Protein AF-A0A377CX48-F1 (afdb_monomer_lite)

Organism: Escherichia coli (NCBI:txid562)

Foldseek 3Di:
DDDPPDPD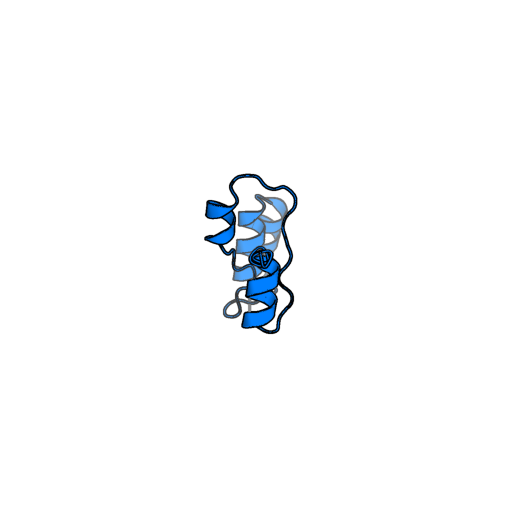QLQVVVCVVVVHRRDDDDDDPPRVVVSVDDDDPDDPVAHCPHLVNQCVVCVVVVPPVSNVVSVPDDDD

Sequence (76 aa):
MPTRALPPSVPRQLSRLTGTHVPAGTGTEAASLRDSLCLLQKSYRFGSDSGIGQLAAAINRGDKTAVKTVFQQDFT

pLDDT: mean 86.13, std 12.41, range [41.19, 97.38]

Structure (mmCIF, N/CA/C/O backbone):
data_AF-A0A377CX48-F1
#
_entry.id   AF-A0A377CX48-F1
#
loop_
_atom_site.group_PDB
_atom_site.id
_atom_site.type_symbol
_atom_site.label_atom_id
_atom_site.label_alt_id
_atom_site.label_comp_id
_atom_site.label_asym_id
_atom_site.label_entity_id
_atom_site.label_seq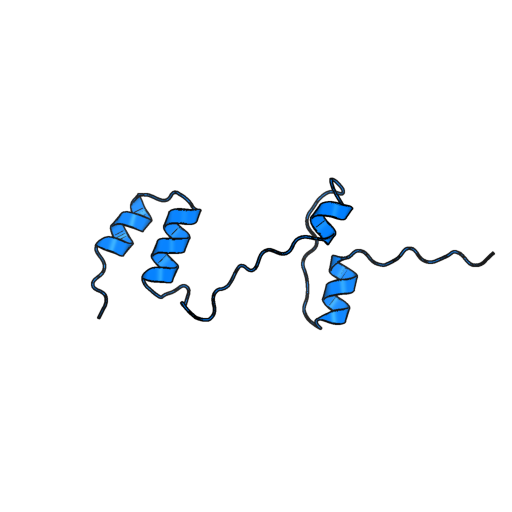_id
_atom_site.pdbx_PDB_ins_code
_atom_site.Cartn_x
_atom_site.Cartn_y
_atom_site.Cartn_z
_atom_site.occupancy
_atom_site.B_iso_or_equiv
_atom_site.auth_seq_id
_atom_site.auth_comp_id
_atom_site.auth_asym_id
_atom_site.auth_atom_id
_atom_site.pdbx_PDB_model_num
ATOM 1 N N . MET A 1 1 ? 23.563 -8.827 -41.364 1.00 41.19 1 MET A N 1
ATOM 2 C CA . MET A 1 1 ? 23.757 -8.975 -39.905 1.00 41.19 1 MET A CA 1
ATOM 3 C C . MET A 1 1 ? 22.392 -8.868 -39.245 1.00 41.19 1 MET A C 1
ATOM 5 O O . MET A 1 1 ? 21.778 -7.822 -39.418 1.00 41.19 1 MET A O 1
ATOM 9 N N . PRO A 1 2 ? 21.850 -9.916 -38.600 1.00 49.94 2 PRO A N 1
ATOM 10 C CA . PRO A 1 2 ? 20.533 -9.820 -37.988 1.00 49.94 2 PRO A CA 1
ATOM 11 C C . PRO A 1 2 ? 20.628 -8.903 -36.766 1.00 49.94 2 PRO A C 1
ATOM 13 O O . PRO A 1 2 ? 21.442 -9.118 -35.868 1.00 49.94 2 PRO A O 1
ATOM 16 N N . THR A 1 3 ? 19.822 -7.848 -36.760 1.00 48.41 3 THR A N 1
ATOM 17 C CA . THR A 1 3 ? 19.677 -6.920 -35.641 1.00 48.41 3 THR A CA 1
ATOM 18 C C . THR A 1 3 ? 19.188 -7.714 -34.433 1.00 48.41 3 THR A C 1
ATOM 20 O O . THR A 1 3 ? 18.050 -8.181 -34.419 1.00 48.41 3 THR A O 1
ATOM 23 N N . ARG A 1 4 ? 20.047 -7.931 -33.429 1.00 50.50 4 ARG A N 1
ATOM 24 C CA . ARG A 1 4 ? 19.630 -8.571 -32.177 1.00 50.50 4 ARG A CA 1
ATOM 25 C C . ARG A 1 4 ? 18.568 -7.677 -31.545 1.00 50.50 4 ARG A C 1
ATOM 27 O O . ARG A 1 4 ? 18.882 -6.570 -31.116 1.00 50.50 4 ARG A O 1
ATOM 34 N N . ALA A 1 5 ? 17.316 -8.133 -31.554 1.00 59.47 5 ALA A N 1
ATOM 35 C CA . ALA A 1 5 ? 16.215 -7.416 -30.930 1.00 59.47 5 ALA A CA 1
ATOM 36 C C . ALA A 1 5 ? 16.588 -7.131 -29.470 1.00 59.47 5 ALA A C 1
ATOM 38 O O . ALA A 1 5 ? 17.023 -8.040 -28.756 1.00 59.47 5 ALA A O 1
ATOM 39 N N . LEU A 1 6 ? 16.470 -5.870 -29.044 1.00 55.84 6 LEU A N 1
ATOM 40 C CA . LEU A 1 6 ? 16.665 -5.527 -27.640 1.00 55.84 6 LEU A CA 1
ATOM 41 C C . LEU A 1 6 ? 15.699 -6.374 -26.795 1.00 55.84 6 LEU A C 1
ATOM 43 O O . LEU A 1 6 ? 14.532 -6.519 -27.186 1.00 55.84 6 LEU A O 1
ATOM 47 N N . PRO A 1 7 ? 16.145 -6.921 -25.650 1.00 64.31 7 PRO A N 1
ATOM 48 C CA . PRO A 1 7 ? 15.238 -7.602 -24.745 1.00 64.31 7 PRO A CA 1
ATOM 49 C C . PRO A 1 7 ? 14.102 -6.641 -24.358 1.00 64.31 7 PRO A C 1
ATOM 51 O O . PRO A 1 7 ? 14.312 -5.428 -24.243 1.00 64.31 7 PRO A O 1
ATOM 54 N N . PRO A 1 8 ? 12.869 -7.147 -24.217 1.00 68.56 8 PRO A N 1
ATOM 55 C CA . PRO A 1 8 ? 11.754 -6.306 -23.818 1.00 68.56 8 PRO A CA 1
ATOM 56 C C . PRO A 1 8 ? 12.024 -5.665 -22.455 1.00 68.56 8 PRO A C 1
ATOM 58 O O . PRO A 1 8 ? 12.705 -6.251 -21.624 1.00 68.56 8 PRO A O 1
ATOM 61 N N . SER A 1 9 ? 11.458 -4.480 -22.202 1.00 84.31 9 SER A N 1
ATOM 62 C CA . SER A 1 9 ? 11.547 -3.884 -20.868 1.00 84.31 9 SER A CA 1
ATOM 63 C C . SER A 1 9 ? 10.978 -4.848 -19.825 1.00 84.31 9 SER A C 1
ATOM 65 O O . SER A 1 9 ? 10.002 -5.554 -20.103 1.00 84.31 9 SER A O 1
ATOM 67 N N . VAL A 1 10 ? 11.553 -4.863 -18.624 1.00 89.50 10 VAL A N 1
ATOM 68 C CA . VAL A 1 10 ? 11.155 -5.791 -17.555 1.00 89.50 10 VAL A CA 1
ATOM 69 C C . VAL A 1 10 ? 9.651 -5.761 -17.252 1.00 89.50 10 VAL A C 1
ATOM 71 O O . VAL A 1 10 ? 9.064 -6.839 -17.206 1.00 89.50 10 VAL A O 1
ATOM 74 N N . PRO A 1 11 ? 8.952 -4.607 -17.206 1.00 91.19 11 PRO A N 1
ATOM 75 C CA . PRO A 1 11 ? 7.491 -4.592 -17.070 1.00 91.19 11 PRO A CA 1
ATOM 76 C C . PRO A 1 11 ? 6.759 -5.361 -18.183 1.00 91.19 11 PRO A C 1
ATOM 78 O O . PRO A 1 11 ? 5.810 -6.099 -17.915 1.00 91.19 11 PRO A O 1
ATOM 81 N N . ARG A 1 12 ? 7.225 -5.265 -19.440 1.00 91.25 12 ARG A N 1
ATOM 82 C CA . ARG A 1 12 ? 6.660 -6.022 -20.576 1.00 91.25 12 ARG A CA 1
ATOM 83 C C . ARG A 1 12 ? 6.980 -7.512 -20.504 1.00 91.25 12 ARG A C 1
ATOM 85 O O . ARG A 1 12 ? 6.217 -8.324 -21.026 1.00 91.25 12 ARG A O 1
ATOM 92 N N . GLN A 1 13 ? 8.127 -7.880 -19.942 1.00 92.69 13 GLN A N 1
ATOM 93 C CA . GLN A 1 13 ? 8.474 -9.280 -19.723 1.00 92.69 13 GLN A CA 1
ATOM 94 C C . GLN A 1 13 ? 7.622 -9.875 -18.601 1.00 92.69 13 GLN A C 1
ATOM 96 O O . GLN A 1 13 ? 6.979 -10.898 -18.818 1.00 92.69 13 GLN A O 1
ATOM 101 N N . LEU A 1 14 ? 7.550 -9.199 -17.453 1.00 93.88 14 LEU A N 1
ATOM 102 C CA . LEU A 1 14 ? 6.730 -9.613 -16.318 1.00 93.88 14 LEU A CA 1
ATOM 103 C C . LEU A 1 14 ? 5.263 -9.743 -16.721 1.00 93.88 14 LEU A C 1
ATOM 105 O O . LEU A 1 14 ? 4.677 -10.784 -16.462 1.00 93.88 14 LEU A O 1
ATOM 109 N N . SER A 1 15 ? 4.717 -8.775 -17.465 1.00 94.94 15 SER A N 1
ATOM 110 C CA . SER A 1 15 ? 3.315 -8.842 -17.902 1.00 94.94 15 SER A CA 1
ATOM 111 C C . SER A 1 15 ? 3.004 -10.071 -18.758 1.00 94.94 15 SER A C 1
ATOM 113 O O . SER A 1 15 ? 1.922 -10.646 -18.671 1.00 94.94 15 SER A O 1
ATOM 115 N N . ARG A 1 16 ? 3.963 -10.492 -19.593 1.00 94.75 16 ARG A N 1
ATOM 116 C CA . ARG A 1 16 ? 3.833 -11.713 -20.396 1.00 94.75 16 ARG A CA 1
ATOM 117 C C . ARG A 1 16 ? 3.925 -12.977 -19.553 1.00 94.75 16 ARG A C 1
ATOM 119 O O . ARG A 1 16 ? 3.199 -13.921 -19.829 1.00 94.75 16 ARG A O 1
ATOM 126 N N . LEU A 1 17 ? 4.807 -12.997 -18.556 1.00 95.75 17 LEU A N 1
ATOM 127 C CA . LEU A 1 17 ? 5.008 -14.158 -17.689 1.00 95.75 17 LEU A CA 1
ATOM 128 C C . LEU A 1 17 ? 3.850 -14.361 -16.707 1.00 95.75 17 LEU A C 1
ATOM 130 O O . LEU A 1 17 ? 3.464 -15.497 -16.453 1.00 95.75 17 LEU A O 1
ATOM 134 N N . THR A 1 18 ? 3.295 -13.281 -16.157 1.00 94.56 18 THR A N 1
ATOM 135 C CA . THR A 1 18 ? 2.214 -13.352 -15.164 1.00 94.56 18 THR A CA 1
ATOM 136 C C . THR A 1 18 ? 0.824 -13.372 -15.794 1.00 94.56 18 THR A C 1
ATOM 138 O O . THR A 1 18 ? -0.147 -13.660 -15.101 1.00 94.56 18 THR A O 1
ATOM 141 N N . GLY A 1 19 ? 0.703 -13.017 -17.079 1.00 96.38 19 GLY A N 1
ATOM 142 C CA . GLY A 1 19 ? -0.589 -12.816 -17.741 1.00 96.38 19 GLY A CA 1
ATOM 143 C C . GLY A 1 19 ? -1.368 -11.608 -17.207 1.00 96.38 19 GLY A C 1
ATOM 144 O O . GLY A 1 19 ? -2.547 -11.449 -17.515 1.00 96.38 19 GLY A O 1
ATOM 145 N N . THR A 1 20 ? -0.731 -10.753 -16.404 1.00 93.81 20 THR A N 1
ATOM 146 C CA . THR A 1 20 ? -1.339 -9.568 -15.789 1.00 93.81 20 THR A CA 1
ATOM 147 C C . THR A 1 20 ? -0.565 -8.321 -16.183 1.00 93.81 20 THR A C 1
ATOM 149 O O . THR A 1 20 ? 0.649 -8.354 -16.336 1.00 93.81 20 THR A O 1
ATOM 152 N N . HIS A 1 21 ? -1.246 -7.191 -16.359 1.00 93.88 21 HIS A N 1
ATOM 153 C CA . HIS A 1 21 ? -0.566 -5.945 -16.705 1.00 93.88 21 HIS A CA 1
ATOM 154 C C . HIS A 1 21 ? 0.306 -5.446 -15.538 1.00 93.88 21 HIS A C 1
ATOM 156 O O . HIS A 1 21 ? -0.210 -5.126 -14.466 1.00 93.88 21 HIS A O 1
ATOM 162 N N . VAL A 1 22 ? 1.616 -5.331 -15.770 1.00 92.75 22 VAL A N 1
ATOM 163 C CA . VAL A 1 22 ? 2.587 -4.755 -14.830 1.00 92.75 22 VAL A CA 1
ATOM 164 C C . VAL A 1 22 ? 2.950 -3.339 -15.292 1.00 92.75 22 VAL A C 1
ATOM 166 O O . VAL A 1 22 ? 3.535 -3.184 -16.368 1.00 92.75 22 VAL A O 1
ATOM 169 N N . PRO A 1 23 ? 2.626 -2.292 -14.511 1.00 90.88 23 PRO A N 1
ATOM 170 C CA . PRO A 1 23 ? 2.887 -0.914 -14.906 1.00 90.88 23 PRO A CA 1
ATOM 171 C C . PRO A 1 23 ? 4.392 -0.623 -14.964 1.00 90.88 23 PRO A C 1
ATOM 173 O O . PRO A 1 23 ? 5.163 -1.049 -14.105 1.00 90.88 23 PRO A O 1
ATOM 176 N N . ALA A 1 24 ? 4.810 0.146 -15.969 1.00 87.94 24 ALA A N 1
ATOM 177 C CA . ALA A 1 24 ? 6.168 0.668 -16.052 1.00 87.94 24 ALA A CA 1
ATOM 178 C C . ALA A 1 24 ? 6.269 1.996 -15.286 1.00 87.94 24 ALA A C 1
ATOM 180 O O . ALA A 1 24 ? 5.471 2.904 -15.509 1.00 87.94 24 ALA A O 1
ATOM 181 N N . GLY A 1 25 ? 7.260 2.122 -14.400 1.00 84.31 25 GLY A N 1
ATOM 182 C CA . GLY A 1 25 ? 7.563 3.401 -13.752 1.00 84.31 25 GLY A CA 1
ATOM 183 C C . GLY A 1 25 ? 8.206 4.399 -14.722 1.00 84.31 25 GLY A C 1
ATOM 184 O O . GLY A 1 25 ? 8.875 3.998 -15.675 1.00 84.31 25 GLY A O 1
ATOM 185 N N . THR A 1 26 ? 8.050 5.694 -14.458 1.00 84.88 26 THR A N 1
ATOM 186 C CA . THR A 1 26 ? 8.653 6.775 -15.254 1.00 84.88 26 THR A CA 1
ATOM 187 C C . THR A 1 26 ? 10.175 6.842 -15.072 1.00 84.88 26 THR A C 1
ATOM 189 O O . THR A 1 26 ? 10.691 6.514 -14.006 1.00 84.88 26 THR A O 1
ATOM 192 N N . GLY A 1 27 ? 10.898 7.289 -16.104 1.00 82.56 27 GLY A N 1
ATOM 193 C CA . GLY A 1 27 ? 12.355 7.474 -16.069 1.00 82.56 27 GLY A CA 1
ATOM 194 C C . GLY A 1 27 ? 13.171 6.192 -16.282 1.00 82.56 27 GLY A C 1
ATOM 195 O O . GLY A 1 27 ? 12.644 5.079 -16.250 1.00 82.56 27 GLY A O 1
ATOM 196 N N . THR A 1 28 ? 14.478 6.349 -16.502 1.00 80.81 28 THR A N 1
ATOM 197 C CA . THR A 1 28 ? 15.429 5.258 -16.816 1.00 80.81 28 THR A CA 1
ATOM 198 C C . THR A 1 28 ? 16.518 5.074 -15.758 1.00 80.81 28 THR A C 1
ATOM 200 O O . THR A 1 28 ? 17.412 4.247 -15.923 1.00 80.81 28 THR A O 1
ATOM 203 N N . GLU A 1 29 ? 16.460 5.843 -14.673 1.00 87.25 29 GLU A N 1
ATOM 204 C CA . GLU A 1 29 ? 17.447 5.790 -13.597 1.00 87.25 29 GLU A CA 1
ATOM 205 C C . GLU A 1 29 ? 17.418 4.442 -12.876 1.00 87.25 29 GLU A C 1
ATOM 207 O O . GLU A 1 29 ? 16.353 3.839 -12.717 1.00 87.25 29 GLU A O 1
ATOM 212 N N . ALA A 1 30 ? 18.599 3.984 -12.445 1.00 85.19 30 ALA A N 1
ATOM 213 C CA . ALA A 1 30 ? 18.800 2.770 -11.653 1.00 85.19 30 ALA A CA 1
ATOM 214 C C . ALA A 1 30 ? 18.068 1.521 -12.196 1.00 85.19 30 ALA A C 1
ATOM 216 O O . ALA A 1 30 ? 17.530 0.732 -11.419 1.00 85.19 30 ALA A O 1
ATOM 217 N N . ALA A 1 31 ? 18.051 1.336 -13.524 1.00 84.00 31 ALA A N 1
ATOM 218 C CA . ALA A 1 31 ? 17.297 0.274 -14.200 1.00 84.00 31 ALA A CA 1
ATOM 219 C C . ALA A 1 31 ? 17.520 -1.117 -13.579 1.00 84.00 31 ALA A C 1
ATOM 221 O O . ALA A 1 31 ? 16.559 -1.747 -13.152 1.00 84.00 31 ALA A O 1
ATOM 222 N N . SER A 1 32 ? 18.776 -1.544 -13.398 1.00 86.31 32 SER A N 1
ATOM 223 C CA . SER A 1 32 ? 19.092 -2.861 -12.824 1.00 86.31 32 SER A CA 1
ATOM 224 C C . SER A 1 32 ? 18.548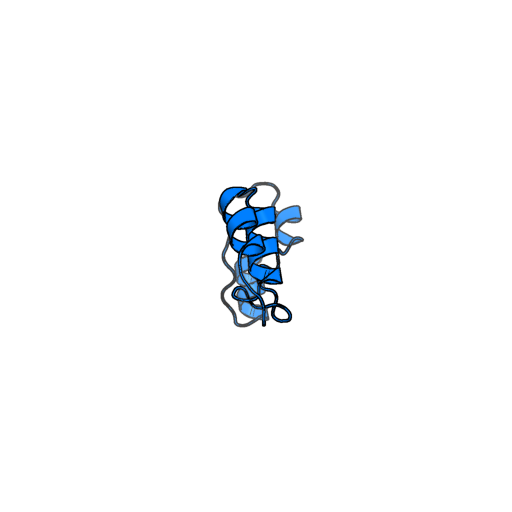 -3.062 -11.403 1.00 86.31 32 SER A C 1
ATOM 226 O O . SER A 1 32 ? 18.144 -4.168 -11.045 1.00 86.31 32 SER A O 1
ATOM 228 N N . LEU A 1 33 ? 18.523 -2.000 -10.586 1.00 89.00 33 LEU A N 1
ATOM 229 C CA . LEU A 1 33 ? 17.983 -2.060 -9.226 1.00 89.00 33 LEU A CA 1
ATOM 230 C C . LEU A 1 33 ? 16.455 -2.131 -9.254 1.00 89.00 33 LEU A C 1
ATOM 232 O O . LEU A 1 33 ? 15.865 -2.961 -8.571 1.00 89.00 33 LEU A O 1
ATOM 236 N N . ARG A 1 34 ? 15.812 -1.292 -10.071 1.00 88.94 34 ARG A N 1
ATOM 237 C CA . ARG A 1 34 ? 14.349 -1.266 -10.218 1.00 88.94 34 ARG A CA 1
ATOM 238 C C . ARG A 1 34 ? 13.805 -2.583 -10.755 1.00 88.94 34 ARG A C 1
ATOM 240 O O . ARG A 1 34 ?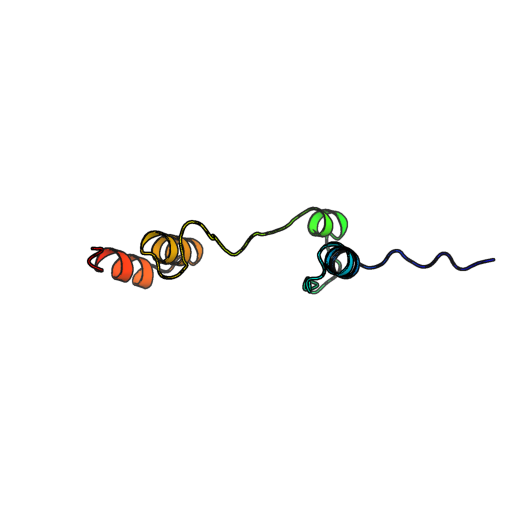 12.782 -3.050 -10.274 1.00 88.94 34 ARG A O 1
ATOM 247 N N . ASP A 1 35 ? 14.516 -3.184 -11.700 1.00 88.75 35 ASP A N 1
ATOM 248 C CA . ASP A 1 35 ? 14.157 -4.465 -12.307 1.00 88.75 35 ASP A CA 1
ATOM 249 C C . ASP A 1 35 ? 14.255 -5.640 -11.316 1.00 88.75 35 ASP A C 1
ATOM 251 O O . ASP A 1 35 ? 13.639 -6.682 -11.532 1.00 88.75 35 ASP A O 1
ATOM 255 N N . SER A 1 36 ? 14.990 -5.459 -10.213 1.00 90.19 36 SER A N 1
ATOM 256 C CA . SER A 1 36 ? 15.193 -6.464 -9.160 1.00 90.19 36 SER A CA 1
ATOM 257 C C . SER A 1 36 ? 14.305 -6.252 -7.926 1.00 90.19 36 SER A C 1
ATOM 259 O O . SER A 1 36 ? 14.414 -7.005 -6.958 1.00 90.19 36 SER A O 1
ATOM 261 N N . LEU A 1 37 ? 13.437 -5.235 -7.924 1.00 90.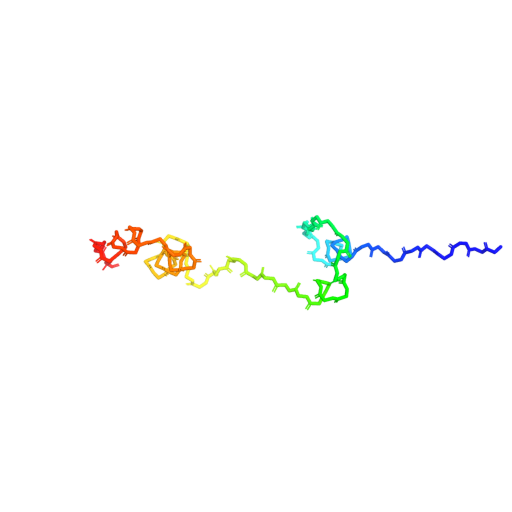38 37 LEU A N 1
ATOM 262 C CA . LEU A 1 37 ? 12.581 -4.889 -6.790 1.00 90.38 37 LEU A CA 1
ATOM 263 C C . LEU A 1 37 ? 11.099 -5.000 -7.158 1.00 90.38 37 LEU A C 1
ATOM 265 O O . LEU A 1 37 ? 10.665 -4.606 -8.236 1.00 90.38 37 LEU A O 1
ATOM 269 N N . CYS A 1 38 ? 10.295 -5.488 -6.216 1.00 91.50 38 CYS A N 1
ATOM 270 C CA . CYS A 1 38 ? 8.843 -5.526 -6.335 1.00 91.50 38 CYS A CA 1
ATOM 271 C C . CYS A 1 38 ? 8.206 -5.123 -5.002 1.00 91.50 38 CYS A C 1
ATOM 273 O O . CYS A 1 38 ? 8.601 -5.626 -3.951 1.00 91.50 38 CYS A O 1
ATOM 275 N N . LEU A 1 39 ? 7.213 -4.228 -5.044 1.00 90.88 39 LEU A N 1
ATOM 276 C CA . LEU A 1 39 ? 6.438 -3.826 -3.871 1.00 90.88 39 LEU A CA 1
ATOM 277 C C . LEU A 1 39 ? 5.038 -4.445 -3.931 1.00 90.88 39 LEU A C 1
ATOM 279 O O . LEU A 1 39 ? 4.221 -4.080 -4.778 1.00 90.88 39 LEU A O 1
ATOM 283 N N . LEU A 1 40 ? 4.744 -5.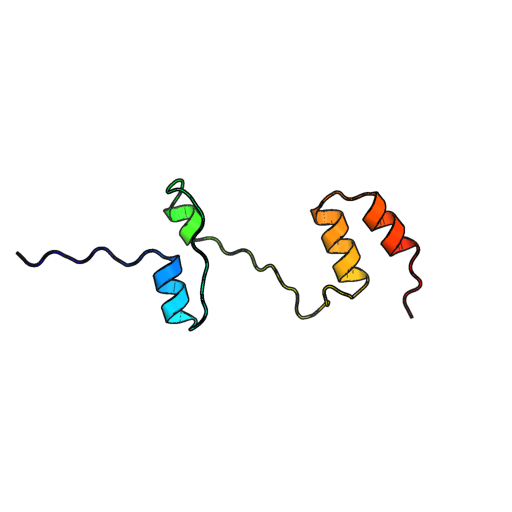354 -3.002 1.00 91.00 40 LEU A N 1
ATOM 284 C CA . LEU A 1 40 ? 3.415 -5.944 -2.851 1.00 91.00 40 LEU A CA 1
ATOM 285 C C . LEU A 1 40 ? 2.507 -4.982 -2.076 1.00 91.00 40 LEU A C 1
ATOM 287 O O . LEU A 1 40 ? 2.720 -4.730 -0.894 1.00 91.00 40 LEU A O 1
ATOM 291 N N . GLN A 1 41 ? 1.489 -4.439 -2.746 1.00 88.69 41 GLN A N 1
ATOM 292 C CA . GLN A 1 41 ? 0.635 -3.383 -2.181 1.00 88.69 41 GLN A CA 1
ATOM 293 C C . GLN A 1 41 ? -0.613 -3.902 -1.453 1.00 88.69 41 GLN A C 1
ATOM 295 O O . GLN A 1 41 ? -1.252 -3.149 -0.719 1.00 88.69 41 GLN A O 1
ATOM 300 N N . LYS A 1 42 ? -0.995 -5.168 -1.661 1.00 86.00 42 LYS A N 1
ATOM 301 C CA . LYS A 1 42 ? -2.218 -5.743 -1.090 1.00 86.00 42 LYS A CA 1
ATOM 302 C C . LYS A 1 42 ? -1.891 -6.881 -0.131 1.00 86.00 42 LYS A C 1
ATOM 304 O O . LYS A 1 42 ? -1.263 -7.862 -0.514 1.00 86.00 42 LYS A O 1
ATOM 309 N N . SER A 1 43 ? -2.395 -6.765 1.095 1.00 87.94 43 SER A N 1
ATOM 310 C CA . SER A 1 43 ? -2.524 -7.891 2.018 1.00 87.94 43 SER A CA 1
ATOM 311 C C . SER A 1 43 ? -3.867 -8.577 1.780 1.00 87.94 43 SER A C 1
ATOM 313 O O . SER A 1 43 ? -4.911 -7.925 1.803 1.00 87.94 43 SER A O 1
ATOM 315 N N . TYR A 1 44 ? -3.842 -9.885 1.533 1.00 88.38 44 TYR A N 1
ATOM 316 C CA . TYR A 1 44 ? -5.053 -10.709 1.426 1.00 88.38 44 TYR A CA 1
ATOM 317 C C . TYR A 1 44 ? -5.477 -11.308 2.770 1.00 88.38 44 TYR A C 1
ATOM 319 O O . TYR A 1 44 ? -6.614 -11.737 2.914 1.00 88.38 44 TYR A O 1
ATOM 327 N N . ARG A 1 45 ? -4.578 -11.327 3.765 1.00 86.88 45 ARG A N 1
ATOM 328 C CA . ARG A 1 45 ? -4.871 -11.849 5.108 1.00 86.88 45 ARG A CA 1
ATOM 329 C C . ARG A 1 45 ? -5.613 -10.830 5.972 1.00 86.88 45 ARG A C 1
ATOM 331 O O . ARG A 1 45 ? -6.451 -11.207 6.780 1.00 86.88 45 ARG A O 1
ATOM 338 N N . PHE A 1 46 ? -5.293 -9.551 5.793 1.00 82.44 46 PHE A N 1
ATOM 339 C CA . PHE A 1 46 ? -5.941 -8.440 6.478 1.00 82.44 46 PHE A CA 1
ATOM 340 C C . PHE A 1 46 ? -6.471 -7.489 5.413 1.00 82.44 46 PHE A C 1
ATOM 342 O O . PHE A 1 46 ? -5.690 -6.824 4.727 1.00 82.44 46 PHE A O 1
ATOM 349 N N . GLY A 1 47 ? -7.794 -7.483 5.237 1.00 84.94 47 GLY A N 1
ATOM 350 C CA . GLY A 1 47 ? -8.469 -6.616 4.278 1.00 84.94 47 GLY A CA 1
ATOM 351 C C . GLY A 1 47 ? -8.163 -5.141 4.541 1.00 84.94 47 GLY A C 1
ATOM 352 O O . GLY A 1 47 ? -7.815 -4.748 5.655 1.00 84.94 47 GLY A O 1
ATOM 353 N N . SER A 1 48 ? -8.287 -4.307 3.510 1.00 84.50 48 SER A N 1
ATOM 354 C CA . SER A 1 48 ? -8.086 -2.849 3.625 1.00 84.50 48 SER A CA 1
ATOM 355 C C . SER A 1 48 ? -9.149 -2.163 4.485 1.00 84.50 48 SER A C 1
ATOM 357 O O . SER A 1 48 ? -8.956 -1.040 4.930 1.00 84.50 48 SER A O 1
ATOM 359 N N . ASP A 1 49 ? -10.261 -2.850 4.685 1.00 84.44 49 ASP A N 1
ATOM 360 C CA . ASP A 1 49 ? -11.399 -2.527 5.530 1.00 84.44 49 ASP A CA 1
ATOM 361 C C . ASP A 1 49 ? -11.258 -3.071 6.962 1.00 84.44 49 ASP A C 1
ATOM 363 O O . ASP A 1 49 ? -11.950 -2.601 7.858 1.00 84.44 49 ASP A O 1
ATOM 367 N N . SER A 1 50 ? -10.326 -3.994 7.227 1.00 89.25 50 SER A N 1
ATOM 368 C CA . SER A 1 50 ? -10.041 -4.435 8.600 1.00 89.25 50 SER A CA 1
ATOM 369 C C . SER A 1 50 ? -9.388 -3.323 9.428 1.00 89.25 50 SER A C 1
ATOM 371 O O . SER A 1 50 ? -8.596 -2.545 8.896 1.00 89.25 50 SER A O 1
ATOM 373 N N . GLY A 1 51 ? -9.631 -3.293 10.744 1.00 91.06 51 GLY A N 1
ATOM 374 C CA . GLY A 1 51 ? -9.002 -2.322 11.652 1.00 91.06 51 GLY A CA 1
ATOM 375 C C . GLY A 1 51 ? -7.471 -2.323 11.573 1.00 91.06 51 GLY A C 1
ATOM 376 O O . GLY A 1 51 ? -6.846 -1.269 11.487 1.00 91.06 51 GLY A O 1
ATOM 377 N N . ILE A 1 52 ? -6.859 -3.511 11.483 1.00 91.31 52 ILE A N 1
ATOM 378 C CA . ILE A 1 52 ? -5.406 -3.666 11.295 1.00 91.31 52 ILE A CA 1
ATOM 379 C C . ILE A 1 52 ? -4.960 -3.067 9.954 1.00 91.31 52 ILE A C 1
ATOM 381 O O . ILE A 1 52 ? -3.964 -2.345 9.901 1.00 91.31 52 ILE A O 1
ATOM 385 N N . GLY A 1 53 ? -5.690 -3.349 8.870 1.00 91.12 53 GLY A N 1
ATOM 386 C CA . GLY A 1 53 ? -5.385 -2.824 7.539 1.00 91.12 53 GLY A CA 1
ATOM 387 C C . GLY A 1 53 ? -5.504 -1.301 7.463 1.00 91.12 53 GLY A C 1
ATOM 388 O O . GLY A 1 53 ? -4.611 -0.643 6.923 1.00 91.12 53 GLY A O 1
ATOM 389 N N . GLN A 1 54 ? -6.560 -0.740 8.056 1.00 92.56 54 GLN A N 1
ATOM 390 C CA . GLN A 1 54 ? -6.780 0.704 8.151 1.00 92.56 54 GLN A CA 1
ATOM 391 C C . GLN A 1 54 ? -5.675 1.378 8.977 1.00 92.56 54 GLN A C 1
ATOM 393 O O . GLN A 1 54 ? -5.089 2.367 8.527 1.00 92.56 54 GLN A O 1
ATOM 398 N N . LEU A 1 55 ? -5.326 0.810 10.138 1.00 93.75 55 LEU A N 1
ATOM 399 C CA . LEU A 1 55 ? -4.270 1.345 10.998 1.00 93.75 55 LEU A CA 1
ATOM 400 C C . LEU A 1 55 ? -2.908 1.319 10.298 1.00 93.75 55 LEU A C 1
ATOM 402 O O . LEU A 1 55 ? -2.214 2.334 10.260 1.00 93.75 55 LEU A O 1
ATOM 406 N N . ALA A 1 56 ? -2.535 0.189 9.693 1.00 93.38 56 ALA A N 1
ATOM 407 C CA . ALA A 1 56 ? -1.270 0.058 8.975 1.00 93.38 56 ALA A CA 1
ATOM 408 C C . ALA A 1 56 ? -1.161 1.071 7.821 1.00 93.38 56 ALA A C 1
ATOM 410 O O . ALA A 1 56 ? -0.112 1.691 7.634 1.00 93.38 56 ALA A O 1
ATOM 411 N N . ALA A 1 57 ? -2.249 1.289 7.074 1.00 92.19 57 ALA A N 1
ATOM 412 C CA . ALA A 1 57 ? -2.286 2.286 6.009 1.00 92.19 57 ALA A CA 1
ATOM 413 C C . ALA A 1 57 ? -2.124 3.721 6.542 1.00 92.19 57 ALA A C 1
ATOM 415 O O . ALA A 1 57 ? -1.382 4.505 5.947 1.00 92.19 57 ALA A O 1
ATOM 416 N N . ALA A 1 58 ? -2.775 4.060 7.659 1.00 94.81 58 ALA A N 1
ATOM 417 C CA . ALA A 1 58 ? -2.650 5.373 8.292 1.00 94.81 58 ALA A CA 1
ATOM 418 C C . ALA A 1 58 ? -1.218 5.632 8.795 1.00 94.81 58 ALA A C 1
ATOM 420 O O . ALA A 1 58 ? -0.667 6.710 8.562 1.00 94.81 58 ALA A O 1
ATOM 421 N N . ILE A 1 59 ? -0.580 4.621 9.394 1.00 94.81 59 ILE A N 1
ATOM 422 C CA . ILE A 1 59 ? 0.815 4.690 9.851 1.00 94.81 59 ILE A CA 1
ATOM 423 C C . ILE A 1 59 ? 1.776 4.889 8.676 1.00 94.81 59 ILE A C 1
ATOM 425 O O . ILE A 1 59 ? 2.594 5.806 8.718 1.00 94.81 59 ILE A O 1
ATOM 429 N N . ASN A 1 60 ? 1.639 4.113 7.596 1.00 93.38 60 ASN A N 1
ATOM 430 C CA . ASN A 1 60 ? 2.494 4.247 6.407 1.00 93.38 60 ASN A CA 1
ATOM 431 C C . ASN A 1 60 ? 2.379 5.625 5.732 1.00 93.38 60 ASN A C 1
ATOM 433 O O . ASN A 1 60 ? 3.304 6.053 5.046 1.00 93.38 60 ASN A O 1
ATOM 437 N N . ARG A 1 61 ? 1.252 6.324 5.917 1.00 94.94 61 ARG A N 1
ATOM 438 C CA . ARG A 1 61 ? 1.022 7.687 5.410 1.00 94.94 61 ARG A CA 1
ATOM 439 C C . ARG A 1 61 ? 1.418 8.785 6.400 1.00 94.94 61 ARG A C 1
ATOM 441 O O . ARG A 1 61 ? 1.399 9.954 6.028 1.00 94.94 61 ARG A O 1
ATOM 448 N N . GLY A 1 62 ? 1.737 8.439 7.648 1.00 96.25 62 GLY A N 1
ATOM 449 C CA . GLY A 1 62 ? 1.957 9.414 8.718 1.00 96.25 62 GLY A CA 1
ATOM 450 C C . GLY A 1 62 ? 0.702 10.210 9.108 1.00 96.25 62 GLY A C 1
ATOM 451 O O . GLY A 1 62 ? 0.821 11.308 9.654 1.00 96.25 62 GLY A O 1
ATOM 452 N N . ASP A 1 63 ? -0.499 9.689 8.835 1.00 97.38 63 ASP A N 1
ATOM 453 C CA . ASP A 1 63 ? -1.763 10.395 9.070 1.00 97.38 63 ASP A CA 1
ATOM 454 C C . ASP A 1 63 ? -2.248 10.212 10.515 1.00 97.38 63 ASP A C 1
ATOM 456 O O . ASP A 1 63 ? -2.905 9.234 10.876 1.00 97.38 63 ASP A O 1
ATOM 460 N N . LYS A 1 64 ? -1.936 11.197 11.361 1.00 96.50 64 LYS A N 1
ATOM 461 C CA . LYS A 1 64 ? -2.301 11.193 12.785 1.00 96.50 64 LYS A CA 1
ATOM 462 C C . LYS A 1 64 ? -3.811 11.224 13.018 1.00 96.50 64 LYS A C 1
ATOM 464 O O . LYS A 1 64 ? -4.269 10.697 14.032 1.00 96.50 64 LYS A O 1
ATOM 469 N N . THR A 1 65 ? -4.570 11.866 12.133 1.00 96.31 65 THR A N 1
ATOM 470 C CA . THR A 1 65 ? -6.026 11.975 12.275 1.00 96.31 65 THR A CA 1
ATOM 471 C C . THR A 1 65 ? -6.655 10.622 11.998 1.00 96.31 65 THR A C 1
ATOM 473 O O . THR A 1 65 ? -7.392 10.123 12.844 1.00 96.31 65 THR A O 1
ATOM 476 N N . ALA A 1 66 ? -6.268 9.980 10.894 1.00 94.88 66 ALA A N 1
ATOM 477 C CA . ALA A 1 66 ? -6.737 8.640 10.561 1.00 94.88 66 ALA A CA 1
ATOM 478 C C . ALA A 1 66 ? -6.362 7.614 11.641 1.00 94.88 66 ALA A C 1
ATOM 480 O O . ALA A 1 66 ? -7.204 6.808 12.027 1.00 94.88 66 ALA A O 1
ATOM 481 N N . VAL A 1 67 ? -5.146 7.678 12.198 1.00 95.69 67 VAL A N 1
ATOM 482 C CA . VAL A 1 67 ? -4.744 6.808 13.320 1.00 95.69 67 VAL A CA 1
ATOM 483 C C . VAL A 1 67 ? -5.691 6.961 14.516 1.00 95.69 67 VAL A C 1
ATOM 485 O O . VAL A 1 67 ? -6.146 5.961 15.068 1.00 95.69 67 VAL A O 1
ATOM 488 N N . LYS A 1 68 ? -6.028 8.197 14.908 1.00 95.25 68 LYS A N 1
ATOM 489 C CA . LYS A 1 68 ? -6.973 8.439 16.011 1.00 95.25 68 LYS A CA 1
ATOM 490 C C . LYS A 1 68 ? -8.368 7.917 15.692 1.00 95.25 68 LYS A C 1
ATOM 492 O O . LYS A 1 68 ? -8.978 7.308 16.563 1.00 95.25 68 LYS A O 1
ATOM 497 N N . THR A 1 69 ? -8.849 8.129 14.468 1.00 94.50 69 THR A N 1
ATOM 498 C CA . THR A 1 69 ? -10.153 7.623 14.028 1.00 94.50 69 THR A CA 1
ATOM 499 C C . THR A 1 69 ? -10.227 6.109 14.172 1.00 94.50 69 THR A C 1
ATOM 501 O O . THR A 1 69 ? -11.185 5.613 14.748 1.00 94.50 69 THR A O 1
ATOM 504 N N . VAL A 1 70 ? -9.202 5.381 13.721 1.00 93.19 70 VAL A N 1
ATOM 505 C CA . VAL A 1 70 ? -9.173 3.913 13.810 1.00 93.19 70 VAL A CA 1
ATOM 506 C C . VAL A 1 70 ? -9.136 3.437 15.266 1.00 93.19 70 VAL A C 1
ATOM 508 O O . VAL A 1 70 ? -9.807 2.471 15.600 1.00 93.19 70 VAL A O 1
ATOM 511 N N . PHE A 1 71 ? -8.428 4.127 16.168 1.00 91.62 71 PHE A N 1
ATOM 512 C CA . PHE A 1 71 ? -8.442 3.779 17.598 1.00 91.62 71 PHE A CA 1
ATOM 513 C C . PHE A 1 71 ? -9.771 4.062 18.311 1.00 91.62 71 PHE A C 1
ATOM 515 O O . PHE A 1 71 ? -10.016 3.488 19.367 1.00 91.62 71 PHE A O 1
ATOM 522 N N . GLN A 1 72 ? -10.599 4.957 17.774 1.00 92.44 72 GLN A N 1
ATOM 523 C CA . GLN A 1 72 ? -11.929 5.269 18.308 1.00 92.44 72 GLN A CA 1
ATOM 524 C C . GLN A 1 72 ? -13.030 4.374 17.723 1.00 92.44 72 GLN A C 1
ATOM 526 O O . GLN A 1 72 ? -14.178 4.484 18.142 1.00 92.44 72 GLN A O 1
ATOM 531 N N . GLN A 1 73 ? -12.707 3.528 16.742 1.00 87.62 73 GLN A N 1
ATOM 532 C CA . GLN A 1 73 ? -13.645 2.551 16.201 1.00 87.62 73 GLN A CA 1
ATOM 533 C C . GLN A 1 73 ? -13.791 1.377 17.173 1.00 87.62 73 GLN A C 1
ATOM 535 O O . GLN A 1 73 ? -12.799 0.822 17.642 1.00 87.62 73 GLN A O 1
ATOM 540 N N . ASP A 1 74 ? -15.032 0.965 17.420 1.00 80.19 74 ASP A N 1
ATOM 541 C CA . ASP A 1 74 ? -15.317 -0.294 18.098 1.00 80.19 74 ASP A CA 1
ATOM 542 C C . ASP A 1 74 ? -15.183 -1.447 17.097 1.00 80.19 74 ASP A C 1
ATOM 544 O O . ASP A 1 74 ? -15.927 -1.538 16.117 1.00 80.19 74 ASP A O 1
ATOM 548 N N . PHE A 1 75 ? -14.221 -2.337 17.336 1.00 73.44 75 PHE A N 1
ATOM 549 C CA . PHE A 1 75 ? -14.070 -3.574 16.571 1.00 73.44 75 PHE A CA 1
ATOM 550 C C . PHE A 1 75 ? -14.808 -4.696 17.308 1.00 73.44 75 PHE A C 1
ATOM 552 O O . PHE A 1 75 ? -14.455 -5.017 18.442 1.00 73.44 75 PHE A O 1
ATOM 559 N N . THR A 1 76 ? -15.843 -5.255 16.675 1.00 60.91 76 THR A N 1
ATOM 560 C CA . THR A 1 76 ? -16.597 -6.429 17.158 1.00 60.91 76 THR A CA 1
ATOM 561 C C . THR A 1 76 ? -16.089 -7.714 16.524 1.00 60.91 76 THR A C 1
ATOM 563 O O . THR A 1 76 ? -15.655 -7.662 15.350 1.00 60.91 76 THR A O 1
#

Secondary structure (DSSP, 8-state):
----PPPPPHHHHHHHHHSS--PPPSS-TTHHHHTT-------SSS-TTSHHHHHHHHHHHT-HHHHHHHHTSPP-

Radius of gyration: 19.55 Å; chains: 1; bounding box: 40×26×58 Å